Protein AF-A0A5S3YMW2-F1 (afdb_monomer_lite)

Organism: NCBI:txid161398

Structure (mmCIF, N/CA/C/O backbone):
data_AF-A0A5S3YMW2-F1
#
_entry.id   AF-A0A5S3YMW2-F1
#
loop_
_atom_site.group_PDB
_atom_site.id
_atom_site.type_symbol
_atom_site.label_atom_id
_atom_site.label_alt_id
_atom_site.label_comp_id
_atom_site.label_asym_id
_atom_site.label_entity_id
_atom_site.label_seq_id
_atom_site.pdbx_PDB_ins_code
_atom_site.Cartn_x
_atom_site.Cartn_y
_atom_site.Cartn_z
_atom_site.occupancy
_atom_site.B_iso_or_equiv
_atom_site.auth_seq_id
_atom_site.auth_comp_id
_atom_site.auth_asym_id
_atom_site.auth_atom_id
_atom_site.pdbx_PDB_model_num
ATOM 1 N N . MET A 1 1 ? -12.844 -3.266 21.387 1.00 73.19 1 MET A N 1
ATOM 2 C CA . MET A 1 1 ? -13.135 -4.387 20.458 1.00 73.19 1 MET A CA 1
ATOM 3 C C . MET A 1 1 ? -12.855 -5.714 21.145 1.00 73.19 1 MET A C 1
ATOM 5 O O . MET A 1 1 ? -11.852 -5.796 21.848 1.00 73.19 1 MET A O 1
ATOM 9 N N . LYS A 1 2 ? -13.706 -6.733 20.947 1.00 82.56 2 LYS A N 1
ATOM 10 C CA . LYS A 1 2 ? -13.448 -8.097 21.450 1.00 82.56 2 LYS A CA 1
ATOM 11 C C . LYS A 1 2 ? -12.228 -8.702 20.718 1.00 82.56 2 LYS A C 1
ATOM 13 O O . LYS A 1 2 ? -12.044 -8.392 19.540 1.00 82.56 2 LYS A O 1
ATOM 18 N N . PRO A 1 3 ? -11.422 -9.563 21.365 1.00 83.25 3 PRO A N 1
ATOM 19 C CA . PRO A 1 3 ? -10.176 -10.093 20.795 1.00 83.25 3 PRO A CA 1
ATOM 20 C C . PRO A 1 3 ? -10.380 -10.864 19.483 1.00 83.25 3 PRO A C 1
ATOM 22 O O . PRO A 1 3 ? -9.583 -10.715 18.563 1.00 83.25 3 PRO A O 1
ATOM 25 N N . LEU A 1 4 ? -11.495 -11.591 19.351 1.00 87.94 4 LEU A N 1
ATOM 26 C CA . LEU A 1 4 ? -11.853 -12.324 18.132 1.00 87.94 4 LEU A CA 1
ATOM 27 C C . LEU A 1 4 ? -11.924 -11.415 16.891 1.00 87.94 4 LEU A C 1
ATOM 29 O O . LEU A 1 4 ? -11.385 -11.751 15.844 1.00 87.94 4 LEU A O 1
ATOM 33 N N . TYR A 1 5 ? -12.533 -10.232 17.016 1.00 87.25 5 TYR A N 1
ATOM 34 C CA . TYR A 1 5 ? -12.630 -9.286 15.899 1.00 87.25 5 TYR A CA 1
ATOM 35 C C . TYR A 1 5 ? -11.264 -8.734 15.507 1.00 87.25 5 TYR A C 1
ATOM 37 O O . TYR A 1 5 ? -11.007 -8.533 14.326 1.00 87.25 5 TYR A O 1
ATOM 45 N N . LYS A 1 6 ? -10.374 -8.519 16.486 1.00 86.25 6 LYS A N 1
ATOM 46 C CA . LYS A 1 6 ? -9.014 -8.066 16.185 1.00 86.25 6 LYS A CA 1
ATOM 47 C C . LYS A 1 6 ? -8.259 -9.107 15.365 1.00 86.25 6 LYS A C 1
ATOM 49 O O . LYS A 1 6 ? -7.613 -8.752 14.389 1.00 86.25 6 LYS A O 1
ATOM 54 N N . PHE A 1 7 ? -8.390 -10.376 15.745 1.00 90.44 7 PHE A N 1
ATOM 55 C CA . PHE A 1 7 ? -7.786 -11.490 15.022 1.00 90.44 7 PHE A CA 1
ATOM 56 C C . PHE A 1 7 ? -8.320 -11.606 13.588 1.00 90.44 7 PHE A C 1
ATOM 58 O O . PHE A 1 7 ? -7.527 -11.707 12.659 1.00 90.44 7 PHE A O 1
ATOM 65 N N . LEU A 1 8 ? -9.642 -11.515 13.394 1.00 92.06 8 LEU A N 1
ATOM 66 C CA . LEU A 1 8 ? -10.257 -11.573 12.062 1.00 92.06 8 LEU A CA 1
ATOM 67 C C . LEU A 1 8 ? -9.775 -10.442 11.145 1.00 92.06 8 LEU A C 1
ATOM 69 O O . LEU A 1 8 ? -9.409 -10.711 10.007 1.00 92.06 8 LEU A O 1
ATOM 73 N N . ILE A 1 9 ? -9.704 -9.207 11.652 1.00 91.19 9 ILE A N 1
ATOM 74 C CA . ILE A 1 9 ? -9.199 -8.050 10.891 1.00 91.19 9 ILE A CA 1
ATOM 75 C C . ILE A 1 9 ? -7.731 -8.257 10.494 1.00 91.19 9 ILE A C 1
ATOM 77 O O . ILE A 1 9 ? -7.331 -7.938 9.378 1.00 91.19 9 ILE A O 1
ATOM 81 N N . LEU A 1 10 ? -6.916 -8.809 11.394 1.00 92.38 10 LEU A N 1
ATOM 82 C CA . LEU A 1 10 ? -5.497 -9.055 11.131 1.00 92.38 10 LEU A CA 1
ATOM 83 C C . LEU A 1 10 ? -5.302 -10.175 10.096 1.00 92.38 10 LEU A C 1
ATOM 85 O O . LEU A 1 10 ? -4.445 -10.070 9.224 1.00 92.38 10 LEU A O 1
ATOM 89 N N . LEU A 1 11 ? -6.135 -11.214 10.146 1.00 93.19 11 LEU A N 1
ATOM 90 C CA . LEU A 1 11 ? -6.141 -12.297 9.166 1.00 93.19 11 LEU A CA 1
ATOM 91 C C . LEU A 1 11 ? -6.617 -11.810 7.787 1.00 93.19 11 LEU A C 1
ATOM 93 O O . LEU A 1 11 ? -5.985 -12.125 6.781 1.00 93.19 11 LEU A O 1
ATOM 97 N N . GLU A 1 12 ? -7.668 -10.988 7.737 1.00 92.94 12 GLU A N 1
ATOM 98 C CA . GLU A 1 12 ? -8.144 -10.337 6.509 1.00 92.94 12 GLU A CA 1
ATOM 99 C C . GLU A 1 12 ? -7.044 -9.461 5.888 1.00 92.94 12 GLU A C 1
ATOM 101 O O . GLU A 1 12 ? -6.767 -9.566 4.691 1.00 92.94 12 GLU A O 1
ATOM 106 N N . ALA A 1 13 ? -6.356 -8.664 6.713 1.00 92.00 13 ALA A N 1
ATOM 107 C CA . ALA A 1 13 ? -5.214 -7.849 6.308 1.00 92.00 13 ALA A CA 1
ATOM 108 C C . ALA A 1 13 ? -4.073 -8.698 5.729 1.00 92.00 13 ALA A C 1
ATOM 110 O O . ALA A 1 13 ? -3.539 -8.378 4.670 1.00 92.00 13 ALA A O 1
ATOM 111 N N . LEU A 1 14 ? -3.709 -9.791 6.404 1.00 93.31 14 LEU A N 1
ATOM 112 C CA . LEU A 1 14 ? -2.588 -10.637 6.008 1.00 93.31 14 LEU A CA 1
ATOM 113 C C . LEU A 1 14 ? -2.854 -11.363 4.685 1.00 93.31 14 LEU A C 1
ATOM 115 O O . LEU A 1 14 ? -1.986 -11.387 3.818 1.00 93.31 14 LEU A O 1
ATOM 119 N N . ILE A 1 15 ? -4.049 -11.931 4.512 1.00 92.75 15 ILE A N 1
ATOM 120 C CA . ILE A 1 15 ? -4.400 -12.674 3.294 1.00 92.75 15 ILE A CA 1
ATOM 121 C C . ILE A 1 15 ? -4.494 -11.737 2.086 1.00 92.75 15 ILE A C 1
ATOM 123 O O . ILE A 1 15 ? -4.084 -12.108 0.988 1.00 92.75 15 ILE A O 1
ATOM 127 N N . SER A 1 16 ? -5.009 -10.521 2.280 1.00 91.75 16 SER A N 1
ATOM 128 C CA . SER A 1 16 ? -5.210 -9.575 1.180 1.00 91.75 16 SER A CA 1
ATOM 129 C C . SER A 1 16 ? -3.971 -8.763 0.823 1.00 91.75 16 SER A C 1
ATOM 131 O O . SER A 1 16 ? -3.629 -8.673 -0.355 1.00 91.75 16 SER A O 1
ATOM 133 N N . PHE A 1 17 ? -3.266 -8.208 1.810 1.00 91.81 17 PHE A N 1
ATOM 134 C CA . PHE A 1 17 ? -2.087 -7.374 1.572 1.00 91.81 17 PHE A CA 1
ATOM 135 C C . PHE A 1 17 ? -0.773 -8.146 1.616 1.00 91.81 17 PHE A C 1
ATOM 137 O O . PHE A 1 17 ? 0.216 -7.642 1.096 1.00 91.81 17 PHE A O 1
ATOM 144 N N . GLY A 1 18 ? -0.729 -9.359 2.175 1.00 91.25 18 GLY A N 1
ATOM 145 C CA . GLY A 1 18 ? 0.493 -10.170 2.229 1.00 91.25 18 GLY A CA 1
ATOM 146 C C . GLY A 1 18 ? 1.161 -10.337 0.858 1.00 91.25 18 GLY A C 1
ATOM 147 O O . GLY A 1 18 ? 2.325 -9.963 0.714 1.00 91.25 18 GLY A O 1
ATOM 148 N N . PRO A 1 19 ? 0.438 -10.796 -0.182 1.00 90.44 19 PRO A N 1
ATOM 149 C CA . PRO A 1 19 ? 0.992 -10.893 -1.531 1.00 90.44 19 PRO A CA 1
ATOM 150 C C . PRO A 1 19 ? 1.445 -9.544 -2.112 1.00 90.44 19 PRO A C 1
ATOM 152 O O . PRO A 1 19 ? 2.471 -9.493 -2.786 1.00 90.44 19 PRO A O 1
ATOM 155 N N . LEU A 1 20 ? 0.737 -8.444 -1.818 1.00 91.06 20 LEU A N 1
ATOM 156 C CA . LEU A 1 20 ? 1.148 -7.096 -2.238 1.00 91.06 20 LEU A CA 1
ATOM 157 C C . LEU A 1 20 ? 2.443 -6.644 -1.557 1.00 91.06 20 LEU A C 1
ATOM 159 O O . LEU A 1 20 ? 3.286 -6.044 -2.212 1.00 91.06 20 LEU A O 1
ATOM 163 N N . VAL A 1 21 ? 2.621 -6.941 -0.267 1.00 92.56 21 VAL A N 1
ATOM 164 C CA . VAL A 1 21 ? 3.855 -6.632 0.475 1.00 92.56 21 VAL A CA 1
ATOM 165 C C . VAL A 1 21 ? 5.035 -7.394 -0.124 1.00 92.56 21 VAL A C 1
ATOM 167 O O . VAL A 1 21 ? 6.104 -6.819 -0.299 1.00 92.56 21 VAL A O 1
ATOM 170 N N . ILE A 1 22 ? 4.843 -8.672 -0.468 1.00 92.62 22 ILE A N 1
ATOM 171 C CA . ILE A 1 22 ? 5.875 -9.479 -1.133 1.00 92.62 22 ILE A CA 1
ATOM 172 C C . ILE A 1 22 ? 6.210 -8.877 -2.501 1.00 92.62 22 ILE A C 1
ATOM 174 O O . ILE A 1 22 ? 7.383 -8.719 -2.824 1.00 92.62 22 ILE A O 1
ATOM 178 N N . LEU A 1 23 ? 5.193 -8.507 -3.283 1.00 90.81 23 LEU A N 1
ATOM 179 C CA . LEU A 1 23 ? 5.373 -7.915 -4.608 1.00 90.81 23 LEU A CA 1
ATOM 180 C C . LEU A 1 23 ? 6.130 -6.581 -4.544 1.00 90.81 23 LEU A C 1
ATOM 182 O O . LEU A 1 23 ? 7.068 -6.385 -5.309 1.00 90.81 23 LEU A O 1
ATOM 186 N N . LEU A 1 24 ? 5.792 -5.724 -3.581 1.00 92.44 24 LEU A N 1
ATOM 187 C CA . LEU A 1 24 ? 6.517 -4.483 -3.303 1.00 92.44 24 LEU A CA 1
ATOM 188 C C . LEU A 1 24 ? 7.956 -4.755 -2.818 1.00 92.44 24 LEU A C 1
ATOM 190 O O . LEU A 1 24 ? 8.907 -4.059 -3.154 1.00 92.44 24 LEU A O 1
ATOM 194 N N . GLY A 1 25 ? 8.159 -5.815 -2.033 1.00 93.62 25 GLY A N 1
ATOM 195 C CA . GLY A 1 25 ? 9.498 -6.255 -1.640 1.00 93.62 25 GLY A CA 1
ATOM 196 C C . GLY A 1 25 ? 10.357 -6.658 -2.844 1.00 93.62 25 GLY A C 1
ATOM 197 O O . GLY A 1 25 ? 11.535 -6.314 -2.907 1.00 93.62 25 GLY A O 1
ATOM 198 N N . LEU A 1 26 ? 9.766 -7.347 -3.824 1.00 91.94 26 LEU A N 1
ATOM 199 C CA . LEU A 1 26 ? 10.441 -7.702 -5.073 1.00 91.94 26 LEU A CA 1
ATOM 200 C C . LEU A 1 26 ? 10.726 -6.468 -5.938 1.00 91.94 26 LEU A C 1
ATOM 202 O O . LEU A 1 26 ? 11.823 -6.355 -6.486 1.00 91.94 26 LEU A O 1
ATOM 206 N N . GLY A 1 27 ? 9.784 -5.527 -6.026 1.00 89.75 27 GLY A N 1
ATOM 207 C CA . GLY A 1 27 ? 9.975 -4.288 -6.777 1.00 89.75 27 GLY A CA 1
ATOM 208 C C . GLY A 1 27 ? 11.116 -3.436 -6.213 1.00 89.75 27 GLY A C 1
ATOM 209 O O . GLY A 1 27 ? 11.968 -2.982 -6.982 1.00 89.75 27 GLY A O 1
ATOM 210 N N . LEU A 1 28 ? 11.256 -3.355 -4.884 1.00 91.69 28 LEU A N 1
ATOM 211 C CA . LEU A 1 28 ? 12.409 -2.735 -4.214 1.00 91.69 28 LEU A CA 1
ATOM 212 C C . LEU A 1 28 ? 13.758 -3.357 -4.607 1.00 91.69 28 LEU A C 1
ATOM 214 O O . LEU A 1 28 ? 14.733 -2.630 -4.797 1.00 91.69 28 LEU A O 1
ATOM 218 N N . ILE A 1 29 ? 13.829 -4.682 -4.773 1.00 91.94 29 ILE A N 1
A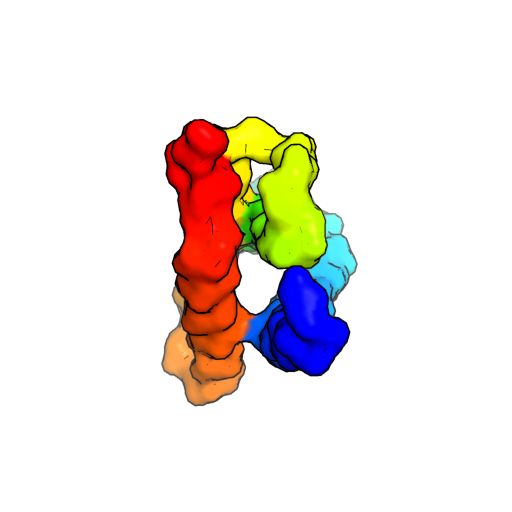TOM 219 C CA . ILE A 1 29 ? 15.057 -5.358 -5.230 1.00 91.94 29 ILE A CA 1
ATOM 220 C C . ILE A 1 29 ? 15.394 -4.944 -6.669 1.00 91.94 29 ILE A C 1
ATOM 222 O O . ILE A 1 29 ? 16.561 -4.749 -7.003 1.00 91.94 29 ILE A O 1
ATOM 226 N N . THR A 1 30 ? 14.379 -4.772 -7.519 1.00 87.25 30 THR A N 1
ATOM 227 C CA . THR A 1 30 ? 14.550 -4.354 -8.922 1.00 87.25 30 THR A CA 1
ATOM 228 C C . THR A 1 30 ? 14.708 -2.841 -9.110 1.00 87.25 30 THR A C 1
ATOM 230 O O . THR A 1 30 ? 15.034 -2.381 -10.205 1.00 87.25 30 THR A O 1
ATOM 233 N N . MET A 1 31 ? 14.536 -2.055 -8.046 1.00 89.69 31 MET A N 1
ATOM 234 C CA . MET A 1 31 ? 14.567 -0.594 -8.078 1.00 89.69 31 MET A CA 1
ATOM 235 C C . MET A 1 31 ? 15.863 -0.003 -8.670 1.00 89.69 31 MET A C 1
ATOM 237 O O . MET A 1 31 ? 15.753 0.946 -9.448 1.00 89.69 31 MET A O 1
ATOM 241 N N . PRO A 1 32 ? 17.078 -0.540 -8.413 1.00 90.12 32 PRO A N 1
ATOM 242 C CA . PRO A 1 32 ? 18.294 -0.035 -9.052 1.00 90.12 32 PRO A CA 1
ATOM 243 C C . PRO A 1 32 ? 18.236 -0.094 -10.583 1.00 90.12 32 PRO A C 1
ATOM 245 O O . PRO A 1 32 ? 18.663 0.847 -11.247 1.00 90.12 32 PRO A O 1
ATOM 248 N N . ALA A 1 33 ? 17.652 -1.154 -11.150 1.00 87.81 33 ALA A N 1
ATOM 249 C CA . ALA A 1 33 ? 17.486 -1.279 -12.596 1.00 87.81 33 ALA A CA 1
ATOM 250 C C . ALA A 1 33 ? 16.502 -0.230 -13.142 1.00 87.81 33 ALA A C 1
ATOM 252 O O . ALA A 1 33 ? 16.759 0.369 -14.183 1.00 87.81 33 ALA A O 1
ATOM 253 N N . ALA A 1 34 ? 15.423 0.060 -12.407 1.00 88.25 34 ALA A N 1
ATOM 254 C CA . ALA A 1 34 ? 14.475 1.112 -12.773 1.00 88.25 34 ALA A CA 1
ATOM 255 C C . ALA A 1 34 ? 15.110 2.517 -12.735 1.00 88.25 34 ALA A C 1
ATOM 257 O O . ALA A 1 34 ? 14.813 3.349 -13.593 1.00 88.25 34 ALA A O 1
ATOM 258 N N . VAL A 1 35 ? 16.024 2.774 -11.789 1.00 90.69 35 VAL A N 1
ATOM 259 C CA . VAL A 1 35 ? 16.804 4.025 -11.730 1.00 90.69 35 VAL A CA 1
ATOM 260 C C . VAL A 1 35 ? 17.763 4.140 -12.915 1.00 90.69 35 VAL A C 1
ATOM 262 O O . VAL A 1 35 ? 17.861 5.210 -13.510 1.00 90.69 35 VAL A O 1
ATOM 265 N N . VAL A 1 36 ? 18.440 3.053 -13.296 1.00 91.88 36 VAL A N 1
ATOM 266 C CA . VAL A 1 36 ? 19.292 3.046 -14.497 1.00 91.88 36 VAL A CA 1
ATOM 267 C C . VAL A 1 36 ? 18.457 3.331 -15.748 1.00 91.88 36 VAL A C 1
ATOM 269 O O . VAL A 1 36 ? 18.810 4.230 -16.505 1.00 91.88 36 VAL A O 1
ATOM 272 N N . GLY A 1 37 ? 17.312 2.659 -15.914 1.00 88.00 37 GLY A N 1
ATOM 273 C CA . GLY A 1 37 ? 16.391 2.912 -17.028 1.00 88.00 37 GLY A CA 1
ATOM 274 C C . GLY A 1 37 ? 15.910 4.367 -17.083 1.00 88.00 37 GLY A C 1
ATOM 275 O O . GLY A 1 37 ? 15.907 4.976 -18.151 1.00 88.00 37 GLY A O 1
ATOM 276 N N . LEU A 1 38 ? 15.599 4.972 -15.930 1.00 88.75 38 LEU A N 1
ATOM 277 C CA . LEU A 1 38 ? 15.248 6.393 -15.833 1.00 88.75 38 LEU A CA 1
ATOM 278 C C . LEU A 1 38 ? 16.369 7.305 -16.361 1.00 88.75 38 LEU A C 1
ATOM 280 O O . LEU A 1 38 ? 16.100 8.218 -17.140 1.00 88.75 38 LEU A O 1
ATOM 284 N N . ILE A 1 39 ? 17.616 7.064 -15.945 1.00 90.62 39 ILE A N 1
ATOM 285 C CA . ILE A 1 39 ? 18.783 7.857 -16.371 1.00 90.62 39 ILE A CA 1
ATOM 286 C C . ILE A 1 39 ? 19.042 7.682 -17.874 1.00 90.62 39 ILE A C 1
ATOM 288 O O . ILE A 1 39 ? 19.440 8.630 -18.548 1.00 90.62 39 ILE A O 1
ATOM 292 N N . SER A 1 40 ? 18.761 6.495 -18.413 1.00 88.88 40 SER A N 1
ATOM 293 C CA . SER A 1 40 ? 18.838 6.189 -19.844 1.00 88.88 40 SER A CA 1
ATOM 294 C C . SER A 1 40 ? 17.678 6.765 -20.672 1.00 88.88 40 SER A C 1
ATOM 296 O O . SER A 1 40 ? 17.676 6.614 -21.892 1.00 88.88 40 SER A O 1
ATOM 298 N N . GLY A 1 41 ? 16.711 7.448 -20.046 1.00 87.38 41 GLY A N 1
ATOM 299 C CA . GLY A 1 41 ? 15.560 8.053 -20.722 1.00 87.38 41 GLY A CA 1
ATOM 300 C C . GLY A 1 41 ? 14.415 7.079 -21.014 1.00 87.38 41 GLY A C 1
ATOM 301 O O . GLY A 1 41 ? 13.497 7.416 -21.762 1.00 87.38 41 GLY A O 1
ATOM 302 N N . GLU A 1 42 ? 14.435 5.878 -20.432 1.00 88.44 42 GLU A N 1
ATOM 303 C CA . GLU A 1 42 ? 13.371 4.895 -20.604 1.00 88.44 42 GLU A CA 1
ATOM 304 C C . GLU A 1 42 ? 12.152 5.252 -19.749 1.00 88.44 42 GLU A C 1
ATOM 306 O O . GLU A 1 42 ? 12.183 5.234 -18.515 1.00 88.44 42 GLU A O 1
ATOM 311 N N . PHE A 1 43 ? 11.024 5.506 -20.414 1.00 84.94 43 PHE A N 1
ATOM 312 C CA . PHE A 1 43 ? 9.764 5.837 -19.744 1.00 84.94 43 PHE A CA 1
ATOM 313 C C . PHE A 1 43 ? 9.289 4.729 -18.785 1.00 84.94 43 PHE A C 1
ATOM 315 O O . PHE A 1 43 ? 8.680 5.015 -17.755 1.00 84.94 43 PHE A O 1
ATOM 322 N N . GLY A 1 44 ? 9.619 3.465 -19.076 1.00 85.56 44 GLY A N 1
ATOM 323 C CA . GLY A 1 44 ? 9.291 2.328 -18.212 1.00 85.56 44 GLY A CA 1
ATOM 324 C C . GLY A 1 44 ? 9.902 2.434 -16.811 1.00 85.56 44 GLY A C 1
ATOM 325 O O . GLY A 1 44 ? 9.223 2.129 -15.831 1.00 85.56 44 GLY A O 1
ATOM 326 N N . GLY A 1 45 ? 11.135 2.943 -16.697 1.00 85.44 45 GLY A N 1
ATOM 327 C CA . GLY A 1 45 ? 11.805 3.143 -15.408 1.00 85.44 45 GLY A CA 1
ATOM 328 C C . GLY A 1 45 ? 11.084 4.162 -14.523 1.00 85.44 45 GLY A C 1
ATOM 329 O O . GLY A 1 45 ? 10.883 3.916 -13.335 1.00 85.44 45 GLY A O 1
ATOM 330 N N . VAL A 1 46 ? 10.601 5.265 -15.114 1.00 88.81 46 VAL A N 1
ATOM 331 C CA . VAL A 1 46 ? 9.791 6.283 -14.414 1.00 88.81 46 VAL A CA 1
ATOM 332 C C . VAL A 1 46 ? 8.531 5.651 -13.828 1.00 88.81 46 VAL A C 1
ATOM 334 O O . VAL A 1 46 ? 8.215 5.847 -12.655 1.00 88.81 46 VAL A O 1
ATOM 337 N N . VAL A 1 47 ? 7.804 4.897 -14.654 1.00 89.62 47 VAL A N 1
ATOM 338 C CA . VAL A 1 47 ? 6.521 4.308 -14.268 1.00 89.62 47 VAL A CA 1
ATOM 339 C C . VAL A 1 47 ? 6.711 3.289 -13.147 1.00 89.62 47 VAL A C 1
ATOM 341 O O . VAL A 1 47 ? 5.975 3.337 -12.165 1.00 89.62 47 VAL A O 1
ATOM 344 N N . LEU A 1 48 ? 7.722 2.421 -13.247 1.00 90.00 48 LEU A N 1
ATOM 345 C CA . LEU A 1 48 ? 8.041 1.450 -12.198 1.00 90.00 48 LEU A CA 1
ATOM 346 C C . LEU A 1 48 ? 8.383 2.136 -10.872 1.00 90.00 48 LEU A C 1
ATOM 348 O O . LEU A 1 48 ? 7.850 1.749 -9.838 1.00 90.00 48 LEU A O 1
ATOM 352 N N . LEU A 1 49 ? 9.190 3.200 -10.890 1.00 91.44 49 LEU A N 1
ATOM 353 C CA . LEU A 1 49 ? 9.514 3.955 -9.675 1.00 91.44 49 LEU A CA 1
ATOM 354 C C . LEU A 1 49 ? 8.282 4.623 -9.051 1.00 91.44 49 LEU A C 1
ATOM 356 O O . LEU A 1 49 ? 8.141 4.627 -7.829 1.00 91.44 49 LEU A O 1
ATOM 360 N N . LEU A 1 50 ? 7.376 5.170 -9.866 1.00 92.06 50 LEU A N 1
ATOM 361 C CA . LEU A 1 50 ? 6.130 5.769 -9.378 1.00 92.06 50 LEU A CA 1
ATOM 362 C C . LEU A 1 50 ? 5.191 4.729 -8.762 1.00 92.06 50 LEU A C 1
ATOM 364 O O . LEU A 1 50 ? 4.601 4.994 -7.712 1.00 92.06 50 LEU A O 1
ATOM 368 N N . VAL A 1 51 ? 5.069 3.557 -9.392 1.00 92.81 51 VAL A N 1
ATOM 369 C CA . VAL A 1 51 ? 4.324 2.419 -8.839 1.00 92.81 51 VAL A CA 1
ATOM 370 C C . VAL A 1 51 ? 4.917 2.031 -7.489 1.00 92.81 51 VAL A C 1
ATOM 372 O O . VAL A 1 51 ? 4.171 1.914 -6.518 1.00 92.81 51 VAL A O 1
ATOM 375 N N . GLU A 1 52 ? 6.239 1.945 -7.383 1.00 93.75 52 GLU A N 1
ATOM 376 C CA . GLU A 1 52 ? 6.895 1.490 -6.162 1.00 93.75 52 GLU A CA 1
ATOM 377 C C . GLU A 1 52 ? 6.769 2.487 -5.012 1.00 93.75 52 GLU A C 1
ATOM 379 O O . GLU A 1 52 ? 6.331 2.139 -3.915 1.00 93.75 52 GLU A O 1
ATOM 384 N N . ILE A 1 53 ? 7.045 3.765 -5.275 1.00 94.38 53 ILE A N 1
ATOM 385 C CA . ILE A 1 53 ? 6.875 4.831 -4.283 1.00 94.38 53 ILE A CA 1
ATOM 386 C C . ILE A 1 53 ? 5.404 4.924 -3.862 1.00 94.38 53 ILE A C 1
ATOM 388 O O . ILE A 1 53 ? 5.102 4.996 -2.669 1.00 94.38 53 ILE A O 1
ATOM 392 N N . GLY A 1 54 ? 4.473 4.882 -4.820 1.00 94.81 54 GLY A N 1
ATOM 393 C CA . GLY A 1 54 ? 3.041 4.904 -4.535 1.00 94.81 54 GLY A CA 1
ATOM 394 C C . GLY A 1 54 ? 2.587 3.701 -3.707 1.00 94.81 54 GLY A C 1
ATOM 395 O O . GLY A 1 54 ? 1.791 3.865 -2.781 1.00 94.81 54 GLY A O 1
ATOM 396 N N . GLY A 1 55 ? 3.140 2.518 -3.977 1.00 93.88 55 GLY A N 1
ATOM 397 C CA . GLY A 1 55 ? 2.880 1.292 -3.231 1.00 93.88 55 GLY A CA 1
ATOM 398 C C . GLY A 1 55 ? 3.364 1.383 -1.784 1.00 93.88 55 GLY A C 1
ATOM 399 O O . GLY A 1 55 ? 2.598 1.089 -0.867 1.00 93.88 55 GLY A O 1
ATOM 400 N N . ILE A 1 56 ? 4.580 1.894 -1.555 1.00 94.81 56 ILE A N 1
ATOM 401 C CA . ILE A 1 56 ? 5.123 2.134 -0.206 1.00 94.81 56 ILE A CA 1
ATOM 402 C C . ILE A 1 56 ? 4.227 3.102 0.572 1.00 94.81 56 ILE A C 1
ATOM 404 O O . ILE A 1 56 ? 3.838 2.812 1.706 1.00 94.81 56 ILE A O 1
ATOM 408 N N . LEU A 1 57 ? 3.848 4.231 -0.036 1.00 95.62 57 LEU A N 1
ATOM 409 C CA . LEU A 1 57 ? 2.937 5.196 0.588 1.00 95.62 57 LEU A CA 1
ATOM 410 C C . LEU A 1 57 ? 1.571 4.568 0.900 1.00 95.62 57 LEU A C 1
ATOM 412 O O . LEU A 1 57 ? 1.027 4.784 1.985 1.00 95.62 57 LEU A O 1
ATOM 416 N N . GLY A 1 58 ? 1.047 3.748 -0.012 1.00 94.12 58 GLY A N 1
ATOM 417 C CA . GLY A 1 58 ? -0.189 2.994 0.174 1.00 94.12 58 GLY A CA 1
ATOM 418 C C . GLY A 1 58 ? -0.131 2.043 1.369 1.00 94.12 58 GLY A C 1
ATOM 419 O O . GLY A 1 58 ? -1.043 2.048 2.197 1.00 94.12 58 GLY A O 1
ATOM 420 N N . ILE A 1 59 ? 0.957 1.280 1.514 1.00 94.12 59 ILE A N 1
ATOM 421 C CA . ILE A 1 59 ? 1.154 0.378 2.658 1.00 94.12 59 ILE A CA 1
ATOM 422 C C . ILE A 1 59 ? 1.286 1.163 3.965 1.00 94.12 59 ILE A C 1
ATOM 424 O O . ILE A 1 59 ? 0.689 0.774 4.968 1.00 94.12 59 ILE A O 1
ATOM 428 N N . ILE A 1 60 ? 1.994 2.296 3.970 1.00 94.62 60 ILE A N 1
ATOM 429 C CA . ILE A 1 60 ? 2.078 3.162 5.156 1.00 94.62 60 ILE A CA 1
ATOM 430 C C . ILE A 1 60 ? 0.679 3.637 5.567 1.00 94.62 60 ILE A C 1
ATOM 432 O O . ILE A 1 60 ? 0.310 3.525 6.737 1.00 94.62 60 ILE A O 1
ATOM 436 N N . ALA A 1 61 ? -0.128 4.117 4.616 1.00 93.75 61 ALA A N 1
ATOM 437 C CA . ALA A 1 61 ? -1.507 4.509 4.895 1.00 93.75 61 ALA A CA 1
ATOM 438 C C . ALA A 1 61 ? -2.343 3.350 5.442 1.00 93.75 61 ALA A C 1
ATOM 440 O O . ALA A 1 61 ? -3.069 3.529 6.421 1.00 93.75 61 ALA A O 1
ATOM 441 N N . PHE A 1 62 ? -2.223 2.170 4.837 1.00 93.31 62 PHE A N 1
ATOM 442 C CA . PHE A 1 62 ? -2.909 0.968 5.285 1.00 93.31 62 PHE A CA 1
ATOM 443 C C . PHE A 1 62 ? -2.551 0.615 6.734 1.00 93.31 62 PHE A C 1
ATOM 445 O O . PHE A 1 62 ? -3.450 0.426 7.552 1.00 93.31 62 PHE A O 1
ATOM 452 N N . ILE A 1 63 ? -1.261 0.614 7.084 1.00 92.81 63 ILE A N 1
ATOM 453 C CA . ILE A 1 63 ? -0.791 0.358 8.451 1.00 92.81 63 ILE A CA 1
ATOM 454 C C . ILE A 1 63 ? -1.356 1.405 9.416 1.00 92.81 63 ILE A C 1
ATOM 456 O O . ILE A 1 63 ? -1.866 1.046 10.475 1.00 92.81 63 ILE A O 1
ATOM 460 N N . CYS A 1 64 ? -1.332 2.693 9.059 1.00 92.81 64 CYS A N 1
ATOM 461 C CA . CYS A 1 64 ? -1.899 3.745 9.905 1.00 92.81 64 CYS A CA 1
ATOM 462 C C . CYS A 1 64 ? -3.405 3.561 10.143 1.00 92.81 64 CYS A C 1
ATOM 464 O O . CYS A 1 64 ? -3.866 3.741 11.271 1.00 92.81 64 CYS A O 1
ATOM 466 N N . VAL A 1 65 ? -4.172 3.193 9.111 1.00 91.88 65 VAL A N 1
ATOM 467 C CA . VAL A 1 65 ? -5.609 2.899 9.242 1.00 91.88 65 VAL A CA 1
ATOM 468 C C . VAL A 1 65 ? -5.827 1.664 10.114 1.00 91.88 65 VAL A C 1
ATOM 470 O O . VAL A 1 65 ? -6.647 1.709 11.028 1.00 91.88 65 VAL A O 1
ATOM 473 N N . LEU A 1 66 ? -5.066 0.592 9.891 1.00 92.06 66 LEU A N 1
ATOM 474 C CA . LEU A 1 66 ? -5.160 -0.651 10.655 1.00 92.06 66 LEU A CA 1
ATOM 475 C C . LEU A 1 66 ? -4.860 -0.432 12.146 1.00 92.06 66 LEU A C 1
ATOM 477 O O . LEU A 1 66 ? -5.618 -0.876 13.009 1.00 92.06 66 LEU A O 1
ATOM 481 N N . LEU A 1 67 ? -3.795 0.309 12.460 1.00 91.50 67 LEU A N 1
ATOM 482 C CA . LEU A 1 67 ? -3.458 0.670 13.836 1.00 91.50 67 LEU A CA 1
ATOM 483 C C . LEU A 1 67 ? -4.546 1.535 14.475 1.00 91.50 67 LEU A C 1
ATOM 485 O O . LEU A 1 67 ? -4.901 1.299 15.627 1.00 91.50 67 LEU A O 1
ATOM 489 N N . HIS A 1 68 ? -5.124 2.486 13.736 1.00 90.31 68 HIS A N 1
ATOM 490 C CA . HIS A 1 68 ? -6.237 3.292 14.238 1.00 90.31 68 HIS A CA 1
ATOM 491 C C . HIS A 1 68 ? -7.499 2.454 14.504 1.00 90.31 68 HIS A C 1
ATOM 493 O O . HIS A 1 68 ? -8.214 2.706 15.469 1.00 90.31 68 HIS A O 1
ATOM 499 N N . ILE A 1 69 ? -7.776 1.425 13.697 1.00 88.38 69 ILE A N 1
ATOM 500 C CA . ILE A 1 69 ? -8.887 0.495 13.955 1.00 88.38 69 ILE A CA 1
ATOM 501 C C . ILE A 1 69 ? -8.686 -0.231 15.298 1.00 88.38 69 ILE A C 1
ATOM 503 O O . ILE A 1 69 ? -9.649 -0.436 16.043 1.00 88.38 69 ILE A O 1
ATOM 507 N N . PHE A 1 70 ? -7.446 -0.593 15.644 1.00 88.00 70 PHE A N 1
ATOM 508 C CA . PHE A 1 70 ? -7.138 -1.231 16.927 1.00 88.00 70 PHE A CA 1
ATOM 509 C C . PHE A 1 70 ? -7.069 -0.256 18.108 1.00 88.00 70 PHE A C 1
ATOM 511 O O . PHE A 1 70 ? -7.470 -0.630 19.216 1.00 88.00 70 PHE A O 1
ATOM 518 N N . GLU A 1 71 ? -6.595 0.967 17.872 1.00 87.31 71 GLU A N 1
ATOM 519 C CA . GLU A 1 71 ? -6.435 2.042 18.852 1.00 87.31 71 GLU A CA 1
ATOM 520 C C . GLU A 1 71 ? -7.056 3.357 18.332 1.00 87.31 71 GLU A C 1
ATOM 522 O O . GLU A 1 71 ? -6.341 4.247 17.864 1.00 87.31 71 GLU A O 1
ATOM 527 N N . PRO A 1 72 ? -8.387 3.532 18.451 1.00 83.38 72 PRO A N 1
ATOM 528 C CA . PRO A 1 72 ? -9.105 4.661 17.846 1.00 83.38 72 PRO A CA 1
ATOM 529 C C . PRO A 1 72 ? -8.774 6.027 18.466 1.00 83.38 72 PRO A C 1
ATOM 531 O O . PRO A 1 72 ? -9.200 7.062 17.961 1.00 83.38 72 PRO A O 1
ATOM 534 N N . THR A 1 73 ? -8.028 6.057 19.572 1.00 82.31 73 THR A N 1
ATOM 535 C CA . THR A 1 73 ? -7.587 7.291 20.232 1.00 82.31 73 THR A CA 1
ATOM 536 C C . THR A 1 73 ? -6.333 7.893 19.599 1.00 82.31 73 THR A C 1
ATOM 538 O O . THR A 1 73 ? -6.035 9.059 19.851 1.00 82.31 73 THR A O 1
ATOM 541 N N . LYS A 1 74 ? -5.590 7.134 18.779 1.00 83.62 74 LYS A N 1
ATOM 542 C CA . LYS A 1 74 ? -4.317 7.582 18.204 1.00 83.62 74 LYS A CA 1
ATOM 543 C C . LYS A 1 74 ? -4.451 7.963 16.735 1.00 83.62 74 LYS A C 1
ATOM 545 O O . LYS A 1 74 ? -5.004 7.226 15.924 1.00 83.62 74 LYS A O 1
ATOM 550 N N . TYR A 1 75 ? -3.864 9.106 16.393 1.00 84.81 75 TYR A N 1
ATOM 551 C CA . TYR A 1 75 ? -3.729 9.606 15.029 1.00 84.81 75 TYR A CA 1
ATOM 552 C C . TYR A 1 75 ? -2.238 9.641 14.684 1.00 84.81 75 TYR A C 1
ATOM 554 O O . TYR A 1 75 ? -1.496 10.439 15.250 1.00 84.81 75 TYR A O 1
ATOM 562 N N . PHE A 1 76 ? -1.787 8.766 13.785 1.00 87.69 76 PHE A N 1
ATOM 563 C CA . PHE A 1 76 ? -0.360 8.627 13.453 1.00 87.69 76 PHE A CA 1
ATOM 564 C C . PHE A 1 76 ? 0.113 9.680 12.440 1.00 87.69 76 PHE A C 1
ATOM 566 O O . PHE A 1 76 ? 1.201 10.234 12.547 1.00 87.69 76 PHE A O 1
ATOM 573 N N . ILE A 1 77 ? -0.735 9.969 11.458 1.00 89.94 77 ILE A N 1
ATOM 574 C CA . ILE A 1 77 ? -0.523 10.921 10.362 1.00 89.94 77 ILE A CA 1
ATOM 575 C C . ILE A 1 77 ? -1.746 11.840 10.251 1.00 89.94 77 ILE A C 1
ATOM 577 O O . ILE A 1 77 ? -2.870 11.426 10.542 1.00 89.94 77 ILE A O 1
ATOM 581 N N . LYS A 1 78 ? -1.554 13.084 9.794 1.00 89.81 78 LYS A N 1
ATOM 582 C CA . LYS A 1 78 ? -2.653 14.027 9.528 1.00 89.81 78 LYS A CA 1
ATOM 583 C C . LYS A 1 78 ? -3.656 13.430 8.516 1.00 89.81 78 LYS A C 1
ATOM 585 O O . LYS A 1 78 ? -3.218 12.948 7.470 1.00 89.81 78 LYS A O 1
ATOM 590 N N . PRO A 1 79 ? -4.982 13.552 8.732 1.00 88.69 79 PRO A N 1
ATOM 591 C CA . PRO A 1 79 ? -6.003 12.988 7.836 1.00 88.69 79 PRO A CA 1
ATOM 592 C C . PRO A 1 79 ? -5.848 13.386 6.363 1.00 88.69 79 PRO A C 1
ATOM 594 O O . PRO A 1 79 ? -6.046 12.569 5.469 1.00 88.69 79 PRO A O 1
ATOM 597 N N . LYS A 1 80 ? -5.441 14.634 6.087 1.00 90.00 80 LYS A N 1
ATOM 598 C CA . LYS A 1 80 ? -5.195 15.109 4.715 1.00 90.00 80 LYS A CA 1
ATOM 599 C C . LYS A 1 80 ? -4.055 14.344 4.033 1.00 90.00 80 LYS A C 1
ATOM 601 O O . LYS A 1 80 ? -4.205 13.926 2.893 1.00 90.00 80 LYS A O 1
ATOM 606 N N . THR A 1 81 ? -2.940 14.140 4.733 1.00 90.62 81 THR A N 1
ATOM 607 C CA . THR A 1 81 ? -1.787 13.382 4.222 1.00 90.62 81 THR A CA 1
ATOM 608 C C . THR A 1 81 ? -2.135 11.905 4.056 1.00 90.62 81 THR A C 1
ATOM 610 O O . THR A 1 81 ? -1.767 11.303 3.054 1.00 90.62 81 THR A O 1
ATOM 613 N N . LEU A 1 82 ? -2.922 11.345 4.980 1.00 92.12 82 LEU A N 1
ATOM 614 C CA . LEU A 1 82 ? -3.408 9.972 4.878 1.00 92.12 82 LEU A CA 1
ATOM 615 C C . LEU A 1 82 ? -4.217 9.748 3.590 1.00 92.12 82 LEU A C 1
ATOM 617 O O . LEU A 1 82 ? -3.984 8.768 2.893 1.00 92.12 82 LEU A O 1
ATOM 621 N N . ARG A 1 83 ? -5.120 10.673 3.231 1.00 92.38 83 ARG A N 1
ATOM 622 C CA . ARG A 1 83 ? -5.895 10.589 1.976 1.00 92.38 83 ARG A CA 1
ATOM 623 C C . ARG A 1 83 ? -5.004 10.580 0.738 1.00 92.38 83 ARG A C 1
ATOM 625 O O . ARG A 1 83 ? -5.265 9.807 -0.175 1.00 92.38 83 ARG A O 1
ATOM 632 N N . TRP A 1 84 ? -3.959 11.406 0.722 1.00 93.50 84 TRP A N 1
ATOM 633 C CA . TRP A 1 84 ? -2.988 11.411 -0.371 1.00 93.50 84 TRP A CA 1
ATOM 634 C C . TRP A 1 84 ? -2.252 10.080 -0.481 1.00 93.50 84 TRP A C 1
ATOM 636 O O . TRP A 1 84 ? -2.143 9.543 -1.575 1.00 93.50 84 TRP A O 1
ATOM 646 N N . PHE A 1 85 ? -1.817 9.506 0.639 1.00 95.00 85 PHE A N 1
ATOM 647 C CA . PHE A 1 85 ? -1.129 8.214 0.636 1.00 95.00 85 PHE A CA 1
ATOM 648 C C . PHE A 1 85 ? -2.047 7.074 0.179 1.00 95.00 85 PHE A C 1
ATOM 650 O O . PHE A 1 85 ? -1.628 6.243 -0.622 1.00 95.00 85 PHE A O 1
ATOM 657 N N . ILE A 1 86 ? -3.313 7.074 0.615 1.00 92.81 86 ILE A N 1
ATOM 658 C CA . ILE A 1 86 ? -4.337 6.142 0.118 1.00 92.81 86 ILE A CA 1
ATOM 659 C C . ILE A 1 86 ? -4.482 6.289 -1.400 1.00 92.81 86 ILE A C 1
ATOM 661 O O . ILE A 1 86 ? -4.432 5.296 -2.118 1.00 92.81 86 ILE A O 1
ATOM 665 N N . PHE A 1 87 ? -4.627 7.521 -1.895 1.00 94.00 87 PHE A N 1
ATOM 666 C CA . PHE A 1 87 ? -4.771 7.792 -3.324 1.00 94.00 87 PHE A CA 1
ATOM 667 C C . PHE A 1 87 ? -3.556 7.310 -4.130 1.00 94.00 87 PHE A C 1
ATOM 669 O O . PHE A 1 87 ? -3.730 6.633 -5.140 1.00 94.00 87 PHE A O 1
ATOM 676 N N . CYS A 1 88 ? -2.335 7.578 -3.656 1.00 94.44 88 CYS A N 1
ATOM 677 C CA . CYS A 1 88 ? -1.103 7.074 -4.265 1.00 94.44 88 CYS A CA 1
ATOM 678 C C . CYS A 1 88 ? -1.053 5.539 -4.290 1.00 94.44 88 CYS A C 1
ATOM 680 O O . CYS A 1 88 ? -0.676 4.966 -5.309 1.00 94.44 88 CYS A O 1
ATOM 682 N N . GLY A 1 89 ? -1.478 4.878 -3.209 1.00 92.69 89 GLY A N 1
ATOM 683 C CA . GLY A 1 89 ? -1.558 3.419 -3.138 1.00 92.69 89 GLY A CA 1
ATOM 684 C C . GLY A 1 89 ? -2.535 2.830 -4.154 1.00 92.69 89 GLY A C 1
ATOM 685 O O . GLY A 1 89 ? -2.175 1.930 -4.908 1.00 92.69 89 GLY A O 1
ATOM 686 N N . PHE A 1 90 ? -3.752 3.376 -4.235 1.00 92.12 90 PHE A N 1
ATOM 687 C CA . PHE A 1 90 ? -4.742 2.954 -5.232 1.00 92.12 90 PHE A CA 1
ATOM 688 C C . PHE A 1 90 ? -4.245 3.178 -6.660 1.00 92.12 90 PHE A C 1
ATOM 690 O O . PHE A 1 90 ? -4.372 2.291 -7.502 1.00 92.12 90 PHE A O 1
ATOM 697 N N . LEU A 1 91 ? -3.658 4.345 -6.932 1.00 93.62 91 LEU A N 1
ATOM 698 C CA . LEU A 1 91 ? -3.134 4.670 -8.253 1.00 93.62 91 LEU A CA 1
ATOM 699 C C . LEU A 1 91 ? -1.984 3.735 -8.650 1.00 93.62 91 LEU A C 1
ATOM 701 O O . LEU A 1 91 ? -1.927 3.304 -9.799 1.00 93.62 91 LEU A O 1
ATOM 705 N N . SER A 1 92 ? -1.112 3.379 -7.704 1.00 92.62 92 SER A N 1
ATOM 706 C CA . SER A 1 92 ? -0.037 2.404 -7.908 1.00 92.62 92 SER A CA 1
ATOM 707 C C . SER A 1 92 ? -0.587 1.027 -8.293 1.00 92.62 92 SER A C 1
ATOM 709 O O . SER A 1 92 ? -0.212 0.498 -9.340 1.00 92.62 92 SER A O 1
ATOM 711 N N . VAL A 1 93 ? -1.549 0.487 -7.531 1.00 90.62 93 VAL A N 1
ATOM 712 C CA . VAL A 1 93 ? -2.163 -0.819 -7.833 1.00 90.62 93 VAL A CA 1
ATOM 713 C C . VAL A 1 93 ? -2.861 -0.804 -9.195 1.00 90.62 93 VAL A C 1
ATOM 715 O O . VAL A 1 93 ? -2.681 -1.730 -9.983 1.00 90.62 93 VAL A O 1
ATOM 718 N N . LEU A 1 94 ? -3.611 0.255 -9.515 1.00 90.25 94 LEU A N 1
ATOM 719 C CA . LEU A 1 94 ? -4.282 0.390 -10.813 1.00 90.25 94 LEU A CA 1
ATOM 720 C C . LEU A 1 94 ? -3.288 0.473 -11.975 1.00 90.25 94 LEU A C 1
ATOM 722 O O . LEU A 1 94 ? -3.483 -0.171 -13.004 1.00 90.25 94 LEU A O 1
ATOM 726 N N . THR A 1 95 ? -2.208 1.234 -11.804 1.00 89.81 95 THR A N 1
ATOM 727 C CA . THR A 1 95 ? -1.151 1.362 -12.814 1.00 89.81 95 THR A CA 1
ATOM 728 C C . THR A 1 95 ? -0.448 0.023 -13.024 1.00 89.81 95 THR A C 1
ATOM 730 O O . THR A 1 95 ? -0.242 -0.393 -14.160 1.00 89.81 95 THR A O 1
ATOM 733 N N . PHE A 1 96 ? -0.160 -0.707 -11.945 1.00 88.19 96 PHE A N 1
ATOM 734 C CA . PHE A 1 96 ? 0.418 -2.045 -12.022 1.00 88.19 96 PHE A CA 1
ATOM 735 C C . PHE A 1 96 ? -0.507 -3.038 -12.746 1.00 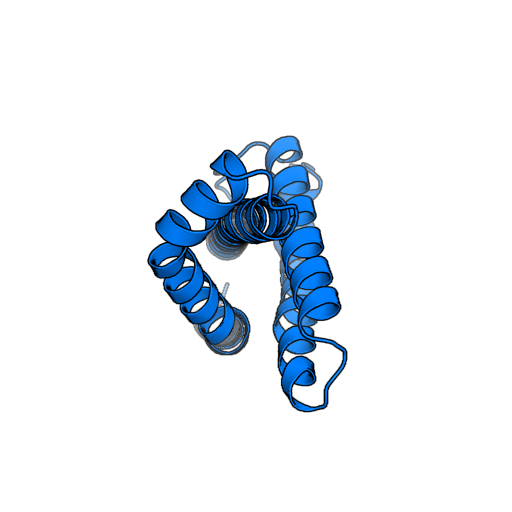88.19 96 PHE A C 1
ATOM 737 O O . PHE A 1 96 ? -0.058 -3.764 -13.633 1.00 88.19 96 PHE A O 1
ATOM 744 N N . MET A 1 97 ? -1.809 -3.025 -12.435 1.00 87.56 97 MET A N 1
ATOM 745 C CA . MET A 1 97 ? -2.816 -3.828 -13.144 1.00 87.56 97 MET A CA 1
ATOM 746 C C . MET A 1 97 ? -2.882 -3.491 -14.637 1.00 87.56 97 MET A C 1
ATOM 748 O O . MET A 1 97 ? -3.046 -4.388 -15.462 1.00 87.56 97 MET A O 1
ATOM 752 N N . PHE A 1 98 ? -2.751 -2.211 -14.989 1.00 86.75 98 PHE A N 1
ATOM 753 C CA . PHE A 1 98 ? -2.744 -1.767 -16.378 1.00 86.75 98 PHE A CA 1
ATOM 754 C C . PHE A 1 98 ? -1.507 -2.273 -17.136 1.00 86.75 98 PHE A C 1
ATOM 756 O O . PHE A 1 98 ? -1.648 -2.800 -18.236 1.00 86.75 98 PHE A O 1
ATOM 763 N N . ILE A 1 99 ? -0.314 -2.184 -16.534 1.00 85.44 99 ILE A N 1
ATOM 764 C CA . ILE A 1 99 ? 0.953 -2.625 -17.149 1.00 85.44 99 ILE A CA 1
ATOM 765 C C . ILE A 1 99 ? 0.995 -4.144 -17.335 1.00 85.44 99 ILE A C 1
ATOM 767 O O . ILE A 1 99 ? 1.397 -4.623 -18.391 1.00 85.44 99 ILE A O 1
ATOM 771 N N . MET A 1 100 ? 0.579 -4.910 -16.323 1.00 80.81 100 MET A N 1
ATOM 772 C CA . MET A 1 100 ? 0.566 -6.379 -16.390 1.00 80.81 100 MET A CA 1
ATOM 773 C C . MET A 1 100 ? -0.519 -6.926 -17.334 1.00 80.81 100 MET A C 1
ATOM 775 O O . MET A 1 100 ? -0.504 -8.111 -17.682 1.00 80.81 100 MET A O 1
ATOM 779 N N . GLY A 1 101 ? -1.459 -6.070 -17.747 1.00 76.81 101 GLY A N 1
ATOM 780 C CA . GLY A 1 101 ? -2.649 -6.446 -18.495 1.00 76.81 101 GLY A CA 1
ATOM 781 C C . GLY A 1 101 ? -3.674 -7.182 -17.626 1.00 76.81 101 GLY A C 1
ATOM 782 O O . GLY A 1 101 ? -3.344 -7.877 -16.661 1.00 76.81 101 GLY A O 1
ATOM 783 N N . ILE A 1 102 ? -4.957 -7.057 -17.982 1.00 69.25 102 ILE A N 1
ATOM 784 C CA . ILE A 1 102 ? -6.048 -7.764 -17.294 1.00 69.25 102 ILE A CA 1
ATOM 785 C C . ILE A 1 102 ? -6.025 -9.238 -17.716 1.00 69.25 102 ILE A C 1
ATOM 787 O O . ILE A 1 102 ? -6.761 -9.677 -18.596 1.00 69.25 102 ILE A O 1
ATOM 791 N N . ASN A 1 103 ? -5.150 -10.007 -17.080 1.00 71.31 103 ASN A N 1
ATOM 792 C CA . ASN A 1 103 ? -5.095 -11.458 -17.195 1.00 71.31 103 ASN A CA 1
ATOM 793 C C . ASN A 1 103 ? -5.825 -12.114 -16.018 1.00 71.31 103 ASN A C 1
ATOM 795 O O . ASN A 1 103 ? -5.982 -11.516 -14.954 1.00 71.31 103 ASN A O 1
ATOM 799 N N . LYS A 1 104 ? -6.241 -13.382 -16.163 1.00 71.56 104 LYS A N 1
ATOM 800 C CA . LYS A 1 104 ? -6.864 -14.149 -15.058 1.00 71.56 104 LYS A CA 1
ATOM 801 C C . LYS A 1 104 ? -5.977 -14.177 -13.804 1.00 71.56 104 LYS A C 1
ATOM 803 O O . LYS A 1 104 ? -6.483 -14.196 -12.687 1.00 71.56 104 LYS A O 1
ATOM 808 N N . SER A 1 105 ? -4.661 -14.116 -13.998 1.00 71.81 105 SER A N 1
ATOM 809 C CA . SER A 1 105 ? -3.656 -14.018 -12.942 1.00 71.81 105 SER A CA 1
ATOM 810 C C . SER A 1 105 ? -3.619 -12.669 -12.225 1.00 71.81 105 SER A C 1
ATOM 812 O O . SER A 1 105 ? -3.015 -12.607 -11.171 1.00 71.81 105 SER A O 1
ATOM 814 N N . ALA A 1 106 ? -4.240 -11.604 -12.736 1.00 70.81 106 ALA A N 1
ATOM 815 C CA . ALA A 1 106 ? -4.322 -10.303 -12.065 1.00 70.81 106 ALA A CA 1
ATOM 816 C C . ALA A 1 106 ? -5.578 -10.176 -11.181 1.00 70.81 106 ALA A C 1
ATOM 818 O O . ALA A 1 106 ? -5.709 -9.214 -10.429 1.00 70.81 106 ALA A O 1
ATOM 819 N N . PHE A 1 107 ? -6.498 -11.149 -11.227 1.00 79.75 107 PHE A N 1
ATOM 820 C CA . PHE A 1 107 ? -7.768 -11.092 -10.494 1.00 79.75 107 PHE A CA 1
ATOM 821 C C . PHE A 1 107 ? -7.582 -11.035 -8.969 1.00 79.75 107 PHE A C 1
ATOM 823 O O . PHE A 1 107 ? -8.385 -10.423 -8.268 1.00 79.75 107 PHE A O 1
ATOM 830 N N . TRP A 1 108 ? -6.493 -11.604 -8.439 1.00 83.81 108 TRP A N 1
ATOM 831 C CA . TRP A 1 108 ? -6.193 -11.535 -7.004 1.00 83.81 108 TRP A CA 1
ATOM 832 C C . TRP A 1 108 ? -5.916 -10.105 -6.514 1.00 83.81 108 TRP A C 1
ATOM 834 O O . TRP A 1 108 ? -6.125 -9.841 -5.334 1.00 83.81 108 TRP A O 1
ATOM 844 N N . LEU A 1 109 ? -5.534 -9.168 -7.396 1.00 84.38 109 LEU A N 1
ATOM 845 C CA . LEU A 1 109 ? -5.325 -7.752 -7.054 1.00 84.38 109 LEU A CA 1
ATOM 846 C C . LEU A 1 109 ? -6.633 -7.020 -6.718 1.00 84.38 109 LEU A C 1
ATOM 848 O O . LEU A 1 109 ? -6.606 -5.957 -6.104 1.00 84.38 109 LEU A O 1
ATOM 852 N N . ILE A 1 110 ? -7.790 -7.599 -7.046 1.00 85.62 110 ILE A N 1
ATOM 853 C CA . ILE A 1 110 ? -9.097 -7.049 -6.660 1.00 85.62 110 ILE A CA 1
ATOM 854 C C . ILE A 1 110 ? -9.337 -7.218 -5.155 1.00 85.62 110 ILE A C 1
ATOM 856 O O . ILE A 1 110 ? -9.961 -6.365 -4.523 1.00 85.62 110 ILE A O 1
ATOM 860 N N . LEU A 1 111 ? -8.819 -8.295 -4.561 1.00 89.56 111 LEU A N 1
ATOM 861 C CA . LEU A 1 111 ? -9.011 -8.603 -3.147 1.00 89.56 111 LEU A CA 1
ATOM 862 C C . LEU A 1 111 ? -8.477 -7.491 -2.217 1.00 89.56 111 LEU A C 1
ATOM 86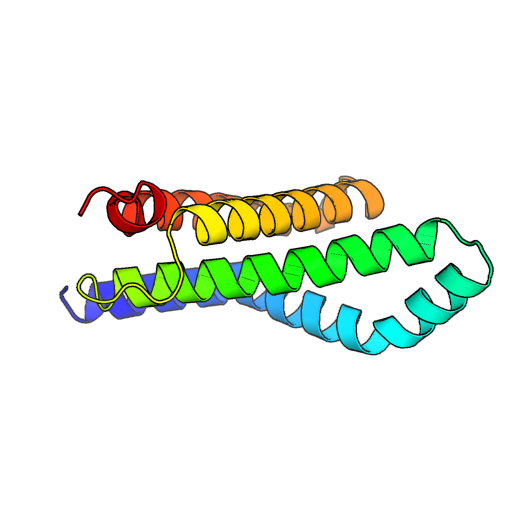4 O O . LEU A 1 111 ? -9.256 -6.991 -1.404 1.00 89.56 111 LEU A O 1
ATOM 868 N N . PRO A 1 112 ? -7.216 -7.025 -2.336 1.00 89.00 112 PRO A N 1
ATOM 869 C CA . PRO A 1 112 ? -6.726 -5.916 -1.522 1.00 89.00 112 PRO A CA 1
ATOM 870 C C . PRO A 1 112 ? -7.451 -4.598 -1.800 1.00 89.00 112 PRO A C 1
ATOM 872 O O . PRO A 1 112 ? -7.576 -3.790 -0.883 1.00 89.00 112 PRO A O 1
ATOM 875 N N . LEU A 1 113 ? -7.991 -4.372 -3.005 1.00 89.44 113 LEU A N 1
ATOM 876 C CA . LEU A 1 113 ? -8.820 -3.189 -3.276 1.00 89.44 113 LEU A CA 1
ATOM 877 C C . LEU A 1 113 ? -10.138 -3.239 -2.487 1.00 89.44 113 LEU A C 1
ATOM 879 O O . LEU A 1 113 ? -10.518 -2.249 -1.862 1.00 89.44 113 LEU A O 1
ATOM 883 N N . LEU A 1 114 ? -10.807 -4.396 -2.452 1.00 91.06 114 LEU A N 1
ATOM 884 C CA . LEU A 1 114 ? -12.031 -4.590 -1.666 1.00 91.06 114 LEU A CA 1
ATOM 885 C C . LEU A 1 114 ? -11.773 -4.447 -0.161 1.00 91.06 114 LEU A C 1
ATOM 887 O O . LEU A 1 114 ? -12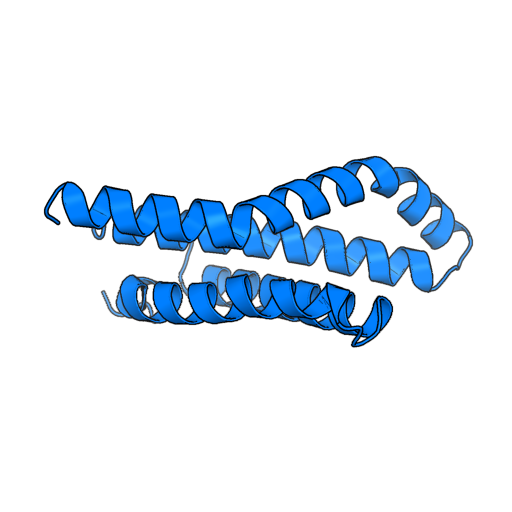.495 -3.714 0.518 1.00 91.06 114 LEU A O 1
ATOM 891 N N . VAL A 1 115 ? -10.714 -5.081 0.351 1.00 91.44 115 VAL A N 1
ATOM 892 C CA . VAL A 1 115 ? -10.336 -4.967 1.770 1.00 91.44 115 VAL A CA 1
ATOM 893 C C . VAL A 1 115 ? -9.917 -3.536 2.115 1.00 91.44 115 VAL A C 1
ATOM 895 O O . VAL A 1 115 ? -10.281 -3.033 3.177 1.00 91.44 115 VAL A O 1
ATOM 898 N N . SER A 1 116 ? -9.243 -2.823 1.203 1.00 90.81 116 SER A N 1
ATOM 899 C CA . SER A 1 116 ? -8.943 -1.395 1.380 1.00 90.81 116 SER A CA 1
ATOM 900 C C . SER A 1 116 ? -10.218 -0.592 1.623 1.00 90.81 116 SER A C 1
ATOM 902 O O . SER A 1 116 ? -10.291 0.163 2.589 1.00 90.81 116 SER A O 1
ATOM 904 N N . VAL A 1 117 ? -11.253 -0.771 0.795 1.00 91.75 117 VAL A N 1
ATOM 905 C CA . VAL A 1 117 ? -12.538 -0.068 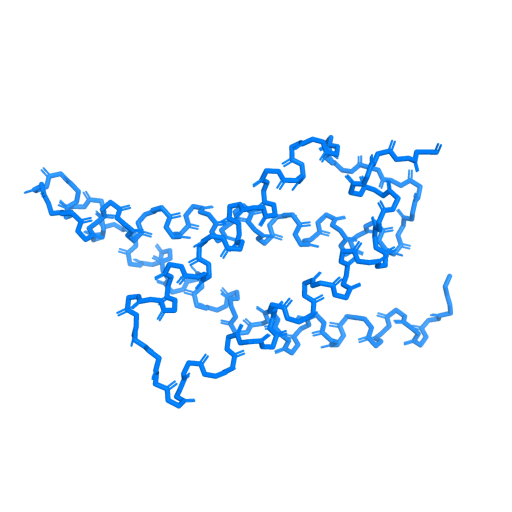0.959 1.00 91.75 117 VAL A CA 1
ATOM 906 C C . VAL A 1 117 ? -13.197 -0.424 2.294 1.00 91.75 117 VAL A C 1
ATOM 908 O O . VAL A 1 117 ? -13.665 0.468 3.005 1.00 91.75 117 VAL A O 1
ATOM 911 N N . HIS A 1 118 ? -13.182 -1.703 2.674 1.00 92.88 118 HIS A N 1
ATOM 912 C CA . HIS A 1 118 ? -13.703 -2.156 3.962 1.00 92.88 118 HIS A CA 1
ATOM 913 C C . HIS A 1 118 ? -12.978 -1.484 5.143 1.00 92.88 118 HIS A C 1
ATOM 915 O O . HIS A 1 118 ? -13.621 -0.947 6.050 1.00 92.88 118 HIS A O 1
ATOM 921 N N . PHE A 1 119 ? -11.647 -1.412 5.116 1.00 91.62 119 PHE A N 1
ATOM 922 C CA . PHE A 1 119 ? -10.866 -0.791 6.189 1.00 91.62 119 PHE A CA 1
ATOM 923 C C . P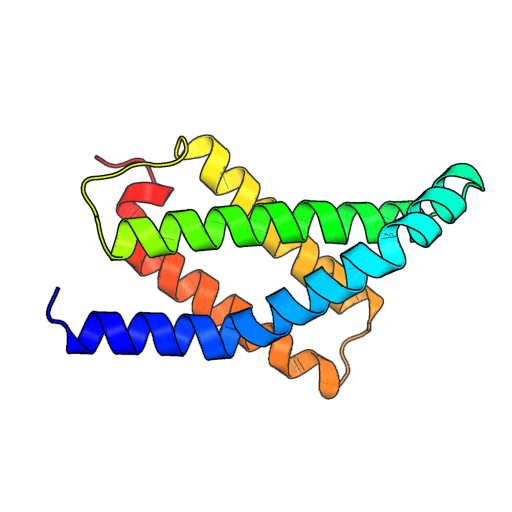HE A 1 119 ? -11.006 0.731 6.211 1.00 91.62 119 PHE A C 1
ATOM 925 O O . PHE A 1 119 ? -11.060 1.320 7.290 1.00 91.62 119 PHE A O 1
ATOM 932 N N . LEU A 1 120 ? -11.148 1.379 5.052 1.00 91.38 120 LEU A N 1
ATOM 933 C CA . LEU A 1 120 ? -11.478 2.804 4.976 1.00 91.38 120 LEU A CA 1
ATOM 934 C C . LEU A 1 120 ? -12.849 3.098 5.593 1.00 91.38 120 LEU A C 1
ATOM 936 O O . LEU A 1 120 ? -13.011 4.115 6.268 1.00 91.38 120 LEU A O 1
ATOM 940 N N . TYR A 1 121 ? -13.822 2.200 5.420 1.00 91.25 121 TYR A N 1
ATOM 941 C CA . TYR A 1 121 ? -15.134 2.316 6.053 1.00 91.25 121 TYR A CA 1
ATOM 942 C C . TYR A 1 121 ? -15.064 2.155 7.582 1.00 91.25 121 TYR A C 1
ATOM 944 O O . TYR A 1 121 ? -15.675 2.939 8.325 1.00 91.25 121 TYR A O 1
ATOM 952 N N . LEU A 1 122 ? -14.291 1.177 8.067 1.00 88.81 122 LEU A N 1
ATOM 953 C CA . LEU A 1 122 ? -14.058 0.962 9.500 1.00 88.81 122 LEU A CA 1
ATOM 954 C C . LEU A 1 122 ? -13.296 2.138 10.134 1.00 88.81 122 LEU A C 1
ATOM 956 O O . LEU A 1 122 ? -13.690 2.636 11.187 1.00 88.81 122 LEU A O 1
ATOM 960 N N . GLY A 1 123 ? -12.260 2.638 9.459 1.00 86.75 123 GLY A N 1
ATOM 961 C CA . GLY A 1 123 ? -11.422 3.766 9.874 1.00 86.75 123 GLY A CA 1
ATOM 962 C C . GLY A 1 123 ? -11.948 5.148 9.470 1.00 86.75 123 GLY A C 1
ATOM 963 O O . GLY A 1 123 ? -11.205 6.127 9.545 1.00 86.75 123 GLY A O 1
ATOM 964 N N . ARG A 1 124 ? -13.210 5.274 9.037 1.00 89.25 124 ARG A N 1
ATOM 965 C CA . ARG A 1 124 ? -13.730 6.502 8.400 1.00 89.25 124 ARG A CA 1
ATOM 966 C C . ARG A 1 124 ? -13.570 7.775 9.229 1.00 89.25 124 ARG A C 1
ATOM 968 O O . ARG A 1 124 ? -13.370 8.837 8.655 1.00 89.25 124 ARG A O 1
ATOM 975 N N . ARG A 1 125 ? -13.635 7.692 10.564 1.00 86.00 125 ARG A N 1
ATOM 976 C CA . ARG A 1 125 ? -13.445 8.859 11.450 1.00 86.00 125 ARG A CA 1
ATOM 977 C C . ARG A 1 125 ? -12.041 9.441 11.299 1.00 86.00 125 ARG A C 1
ATOM 979 O O . ARG A 1 125 ? -11.893 10.650 11.142 1.00 86.00 125 ARG A O 1
ATOM 986 N N . TYR A 1 126 ? -11.039 8.570 11.208 1.00 86.00 126 TYR A N 1
ATOM 987 C CA . TYR A 1 126 ? -9.661 8.966 10.964 1.00 86.00 126 TYR A CA 1
ATOM 988 C C . TYR A 1 126 ? -9.466 9.559 9.570 1.00 86.00 126 TYR A C 1
ATOM 990 O O . TYR A 1 126 ? -8.912 10.648 9.427 1.00 86.00 126 TYR A O 1
ATOM 998 N N . VAL A 1 127 ? -9.975 8.877 8.542 1.00 85.12 127 VAL A N 1
ATOM 999 C CA . VAL A 1 127 ? -9.829 9.313 7.145 1.00 85.12 127 VAL A CA 1
ATOM 1000 C C . VAL A 1 127 ? -10.532 10.653 6.910 1.00 85.12 127 VAL A C 1
ATOM 1002 O O . VAL A 1 127 ? -9.973 11.556 6.284 1.00 85.12 127 VAL A O 1
ATOM 1005 N N . LEU A 1 128 ? -11.744 10.824 7.441 1.00 85.50 128 LEU A N 1
ATOM 1006 C CA . LEU A 1 128 ? -12.536 12.046 7.290 1.00 85.50 128 LEU A CA 1
ATOM 1007 C C . LEU A 1 128 ? -12.061 13.183 8.205 1.00 85.50 128 LEU A C 1
ATOM 1009 O O . LEU A 1 128 ? -12.347 14.339 7.909 1.00 85.50 128 LEU A O 1
ATOM 1013 N N . GLY A 1 129 ? -11.249 12.886 9.223 1.00 77.81 129 GLY A N 1
ATOM 1014 C CA . GLY A 1 129 ? -10.797 13.879 10.197 1.00 77.81 129 GLY A CA 1
ATOM 1015 C C . GLY A 1 129 ? -11.928 14.382 11.095 1.00 77.81 129 GLY A C 1
ATOM 1016 O O . GLY A 1 129 ? -11.817 15.470 11.650 1.00 77.81 129 GLY A O 1
ATOM 1017 N N . ASN A 1 130 ? -13.004 13.601 11.215 1.00 62.88 130 ASN A N 1
ATOM 1018 C CA . ASN A 1 130 ? -14.111 13.882 12.119 1.00 62.88 130 ASN A CA 1
ATOM 1019 C C . ASN A 1 130 ? -13.755 13.267 13.476 1.00 62.88 130 ASN A C 1
ATOM 1021 O O . ASN A 1 130 ? -14.039 12.088 13.713 1.00 62.88 130 ASN A O 1
ATOM 1025 N N . SER A 1 131 ? -13.056 14.054 14.295 1.00 52.91 131 SER A N 1
ATOM 1026 C CA . SER A 1 131 ? -12.792 13.786 15.714 1.00 52.91 131 SER A CA 1
ATOM 1027 C C . SER A 1 131 ? -14.055 13.959 16.543 1.00 52.91 131 SER A C 1
ATOM 1029 O O . SER A 1 131 ? -14.641 15.060 16.431 1.00 52.91 131 SER A O 1
#

Foldseek 3Di:
DPVVVLVVLVVLCCLQCVVVVVVLVVLVVCLVVLVVCVVVVNPSSVLSVLLNVLQVLLVVLVVQLSVCLVVVVDHPDQLVSSVVSNVSNVVSLVSVCVVVDPDPVNVSSVSNVVSSVVSCVSSVCNNVVVD

Secondary structure (DSSP, 8-state):
--HHHHHHHHHHHHHHHHHHHHHHHHHHHHHHHHHHHHHTT-HHHHHHHHHHHHHHHHHHHHHHHHHHHH-TT---S-HHHHHHHHHHHHHHHHHHHHHH-S-GGGGGGHHHHHHHHHHHHHTHHHHHT--

pLDDT: mean 88.45, std 6.51, range [52.91, 95.62]

Radius of gyration: 15.97 Å; chains: 1; bounding box: 34×29×42 Å

Sequence (131 aa):
MKPLYKFLILLEALISFGPLVILLGLGLITMPAAVVGLISGEFGGVVLLLVEIGGILGIIAFICVLLHIFEPTKYFIKPKTLRWFIFCGFLSVLTFMFIMGINKSAFWLILPLLVSVHFLYLGRRYVLGNS